Protein AF-A0A4P8L7R7-F1 (afdb_monomer_lite)

Structure (mmCIF, N/CA/C/O backbone):
data_AF-A0A4P8L7R7-F1
#
_entry.id   AF-A0A4P8L7R7-F1
#
loop_
_atom_site.group_PDB
_atom_site.id
_atom_site.type_symbol
_atom_site.label_atom_id
_atom_site.label_alt_id
_atom_site.label_comp_id
_atom_site.label_asym_id
_atom_site.label_entity_id
_atom_site.label_seq_id
_atom_site.pdbx_PDB_ins_code
_atom_site.Cartn_x
_atom_site.Cartn_y
_atom_site.Cartn_z
_atom_site.occupancy
_atom_site.B_iso_or_equiv
_atom_site.auth_seq_id
_atom_site.auth_comp_id
_atom_site.auth_asym_id
_atom_site.auth_atom_id
_atom_site.pdbx_PDB_model_num
ATOM 1 N N . MET A 1 1 ? 26.731 -24.178 -1.737 1.00 38.88 1 MET A N 1
ATOM 2 C CA . MET A 1 1 ? 26.072 -23.639 -2.942 1.00 38.88 1 MET A CA 1
ATOM 3 C C . MET A 1 1 ? 25.145 -22.542 -2.468 1.00 38.88 1 MET A C 1
ATOM 5 O O . MET A 1 1 ? 24.109 -22.853 -1.897 1.00 38.88 1 MET A O 1
ATOM 9 N N . GLU A 1 2 ? 25.565 -21.285 -2.582 1.00 44.56 2 GLU A N 1
ATOM 10 C CA . GLU A 1 2 ? 24.677 -20.153 -2.321 1.00 44.56 2 GLU A CA 1
ATOM 11 C C . GLU A 1 2 ? 23.660 -20.107 -3.457 1.00 44.56 2 GLU A C 1
ATOM 13 O O . GLU A 1 2 ? 23.997 -19.847 -4.612 1.00 44.56 2 GLU A O 1
ATOM 18 N N . THR A 1 3 ? 22.419 -20.473 -3.154 1.00 52.00 3 THR A N 1
ATOM 19 C CA . THR A 1 3 ? 21.297 -20.307 -4.070 1.00 52.00 3 THR A CA 1
ATOM 20 C C . THR A 1 3 ? 21.090 -18.808 -4.221 1.00 52.00 3 THR A C 1
ATOM 22 O O . THR A 1 3 ? 20.494 -18.175 -3.353 1.00 52.00 3 THR A O 1
ATOM 25 N N . ASN A 1 4 ? 21.656 -18.241 -5.285 1.00 55.03 4 ASN A N 1
ATOM 26 C CA . ASN A 1 4 ? 21.514 -16.837 -5.640 1.00 55.03 4 ASN A CA 1
ATOM 27 C C . ASN A 1 4 ? 20.009 -16.556 -5.765 1.00 55.03 4 ASN A C 1
ATOM 29 O O . ASN A 1 4 ? 19.365 -17.029 -6.707 1.00 55.03 4 ASN A O 1
ATOM 33 N N . ARG A 1 5 ? 19.408 -15.931 -4.744 1.00 61.22 5 ARG A N 1
ATOM 34 C CA . ARG A 1 5 ? 17.966 -15.694 -4.740 1.00 61.22 5 ARG A CA 1
ATOM 35 C C . ARG A 1 5 ? 17.681 -14.675 -5.839 1.00 61.22 5 ARG A C 1
ATOM 37 O O . ARG A 1 5 ? 18.335 -13.637 -5.871 1.00 61.22 5 ARG A O 1
ATOM 44 N N . PRO A 1 6 ? 16.742 -14.946 -6.755 1.00 72.31 6 PRO A N 1
ATOM 45 C CA . PRO A 1 6 ? 16.341 -13.941 -7.721 1.00 72.31 6 PRO A CA 1
ATOM 46 C C . PRO A 1 6 ? 15.941 -12.645 -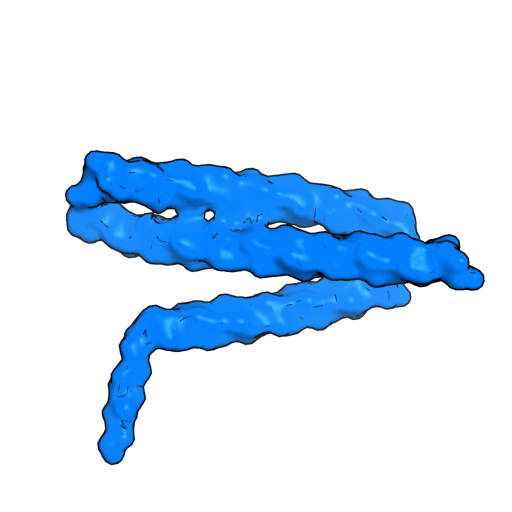7.004 1.00 72.31 6 PRO A C 1
ATOM 48 O O . PRO A 1 6 ? 15.172 -12.704 -6.046 1.00 72.31 6 PRO A O 1
ATOM 51 N N . GLY A 1 7 ? 16.404 -11.486 -7.484 1.00 78.06 7 GLY A N 1
ATOM 52 C CA . GLY A 1 7 ? 16.160 -10.193 -6.823 1.00 78.06 7 GLY A CA 1
ATOM 53 C C . GLY A 1 7 ? 14.677 -9.857 -6.600 1.00 78.06 7 GLY A C 1
ATOM 54 O O . GLY A 1 7 ? 14.339 -9.141 -5.664 1.00 78.06 7 GLY A O 1
ATOM 55 N N . TYR A 1 8 ? 13.762 -10.440 -7.385 1.00 79.88 8 TYR A N 1
ATOM 56 C CA . TYR A 1 8 ? 12.320 -10.298 -7.154 1.00 79.88 8 TYR A CA 1
ATOM 57 C C . TYR A 1 8 ? 11.842 -10.999 -5.869 1.00 79.88 8 TYR A C 1
ATOM 59 O O . TYR A 1 8 ? 10.895 -10.535 -5.242 1.00 79.88 8 TYR A O 1
ATOM 67 N N . LEU A 1 9 ? 12.478 -12.100 -5.445 1.00 85.06 9 LEU A N 1
ATOM 68 C CA . LEU A 1 9 ? 12.125 -12.775 -4.191 1.00 85.06 9 LEU A CA 1
ATOM 69 C C . LEU A 1 9 ? 12.504 -11.923 -2.984 1.00 85.06 9 LEU A C 1
ATOM 71 O O . LEU A 1 9 ? 11.773 -11.914 -2.000 1.00 85.06 9 LEU A O 1
ATOM 75 N N . GLU A 1 10 ? 13.627 -11.208 -3.051 1.00 87.94 10 GLU A N 1
ATOM 76 C CA . GLU A 1 10 ? 14.032 -10.281 -1.992 1.00 87.94 10 GLU A CA 1
ATOM 77 C C . GLU A 1 10 ? 13.042 -9.120 -1.878 1.00 87.94 10 GLU A C 1
ATOM 79 O O . GLU A 1 10 ? 12.561 -8.843 -0.784 1.00 87.94 10 GLU A O 1
ATOM 84 N N . GLN A 1 11 ? 12.622 -8.543 -3.009 1.00 86.25 11 GLN A N 1
ATOM 85 C CA . GLN A 1 11 ? 11.587 -7.504 -3.031 1.00 86.25 11 GLN A CA 1
ATOM 86 C C . GLN A 1 11 ? 10.256 -7.989 -2.438 1.00 86.25 11 GLN A C 1
ATOM 88 O O . GLN A 1 11 ? 9.639 -7.280 -1.647 1.00 86.25 11 GLN A O 1
ATOM 93 N N . LEU A 1 12 ? 9.821 -9.210 -2.768 1.00 88.88 12 LEU A N 1
ATOM 94 C CA . LEU A 1 12 ? 8.607 -9.797 -2.190 1.00 88.88 12 LEU A CA 1
ATOM 95 C C . LEU 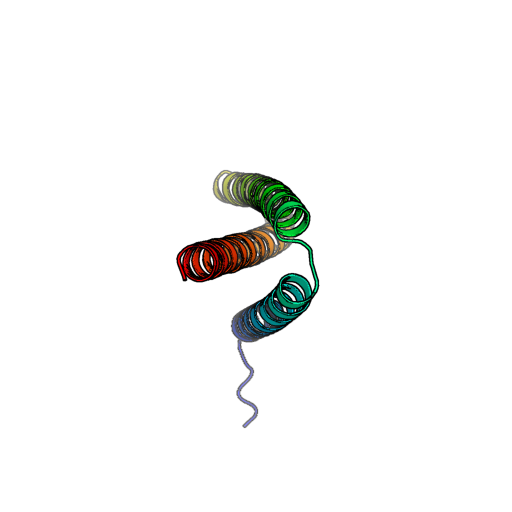A 1 12 ? 8.735 -10.039 -0.680 1.00 88.88 12 LEU A C 1
ATOM 97 O O . LEU A 1 12 ? 7.779 -9.819 0.061 1.00 88.88 12 LEU A O 1
ATOM 101 N N . LEU A 1 13 ? 9.908 -10.471 -0.208 1.00 91.62 13 LEU A N 1
ATOM 102 C CA . LEU A 1 13 ? 10.168 -10.637 1.224 1.00 91.62 13 LEU A CA 1
ATOM 103 C C . LEU A 1 13 ? 10.143 -9.298 1.963 1.00 91.62 13 LEU A C 1
ATOM 105 O O . LEU A 1 13 ? 9.604 -9.223 3.068 1.00 91.62 13 LEU A O 1
ATOM 109 N N . ASP A 1 14 ? 10.700 -8.248 1.367 1.00 92.50 14 ASP A N 1
ATOM 110 C CA . ASP A 1 14 ? 10.692 -6.912 1.956 1.00 92.50 14 ASP A CA 1
ATOM 111 C C . ASP A 1 14 ? 9.278 -6.328 2.012 1.00 92.50 14 ASP A C 1
ATOM 113 O O . ASP A 1 14 ? 8.893 -5.773 3.042 1.00 92.50 14 ASP A O 1
ATOM 117 N N . LEU A 1 15 ? 8.469 -6.541 0.970 1.00 93.25 15 LEU A N 1
ATOM 118 C CA . LEU A 1 15 ? 7.046 -6.193 0.972 1.00 93.25 15 LEU A CA 1
ATOM 119 C C . LEU A 1 15 ? 6.284 -6.930 2.081 1.00 93.25 15 LEU A C 1
ATOM 121 O O . LEU A 1 15 ? 5.576 -6.298 2.861 1.00 93.25 15 LEU A O 1
ATOM 125 N N . ALA A 1 16 ? 6.491 -8.241 2.228 1.00 92.62 16 ALA A N 1
ATOM 126 C CA . ALA A 1 16 ? 5.836 -9.027 3.275 1.00 92.62 16 ALA A CA 1
ATOM 127 C C . ALA A 1 16 ? 6.222 -8.568 4.694 1.00 92.62 16 ALA A C 1
ATOM 129 O O . ALA A 1 16 ? 5.377 -8.501 5.588 1.00 92.62 16 ALA A O 1
ATOM 130 N N . ARG A 1 17 ? 7.495 -8.215 4.914 1.00 95.06 17 ARG A N 1
ATOM 131 C CA . ARG A 1 17 ? 7.961 -7.644 6.191 1.00 95.06 17 ARG A CA 1
ATOM 132 C C . ARG A 1 17 ? 7.346 -6.275 6.455 1.00 95.06 17 ARG A C 1
ATOM 134 O O . ARG A 1 17 ? 6.993 -5.966 7.591 1.00 95.06 17 ARG A O 1
ATOM 141 N N . GLU A 1 18 ? 7.232 -5.449 5.420 1.00 94.69 18 GLU A N 1
ATOM 142 C CA . GLU A 1 18 ? 6.604 -4.137 5.518 1.00 94.69 18 GLU A CA 1
ATOM 143 C C . GLU A 1 18 ? 5.109 -4.247 5.841 1.00 94.69 18 GLU A C 1
ATOM 145 O O . GLU A 1 18 ? 4.631 -3.495 6.693 1.00 94.69 18 GLU A O 1
ATOM 150 N N . TYR A 1 19 ? 4.403 -5.202 5.228 1.00 93.69 19 TYR A N 1
ATOM 151 C CA . TYR A 1 19 ? 3.011 -5.526 5.543 1.00 93.69 19 TYR A CA 1
ATOM 152 C C . TYR A 1 19 ? 2.843 -5.852 7.032 1.00 93.69 19 TYR A C 1
ATOM 154 O O . TYR A 1 19 ? 2.062 -5.199 7.723 1.00 93.69 19 TYR A O 1
ATOM 162 N N . ASP A 1 20 ? 3.608 -6.822 7.547 1.00 93.88 20 ASP A N 1
ATOM 163 C CA . ASP A 1 20 ? 3.507 -7.273 8.943 1.00 93.88 20 ASP A CA 1
ATOM 164 C C . ASP A 1 20 ? 3.821 -6.139 9.928 1.00 93.88 20 ASP A C 1
ATOM 166 O O . ASP A 1 20 ? 3.104 -5.950 10.912 1.00 93.88 20 ASP A O 1
ATOM 170 N N . ARG A 1 21 ? 4.834 -5.316 9.629 1.00 95.88 21 ARG A N 1
ATOM 171 C CA . ARG A 1 21 ? 5.150 -4.134 10.439 1.00 95.88 21 ARG A CA 1
ATOM 172 C C . ARG A 1 21 ? 3.987 -3.137 10.470 1.00 95.88 21 ARG A C 1
ATOM 174 O O . ARG A 1 21 ? 3.549 -2.767 11.556 1.00 95.88 21 ARG A O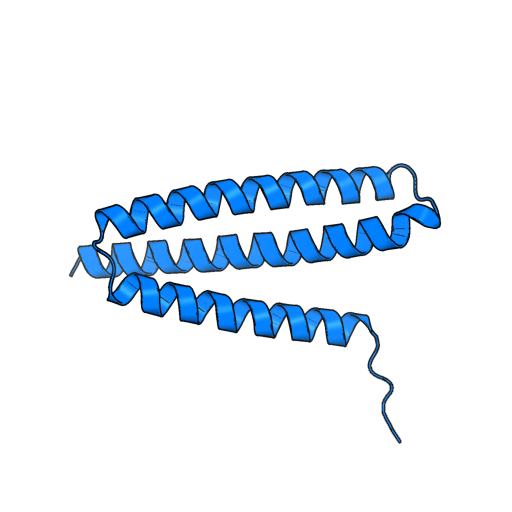 1
ATOM 181 N N . LYS A 1 22 ? 3.466 -2.729 9.305 1.00 92.12 22 LYS A N 1
ATOM 182 C CA . LYS A 1 22 ? 2.350 -1.765 9.213 1.00 92.12 22 LYS A CA 1
ATOM 183 C C . LYS A 1 22 ? 1.090 -2.281 9.898 1.00 92.12 22 LYS A C 1
ATOM 185 O O . LYS A 1 22 ? 0.383 -1.512 1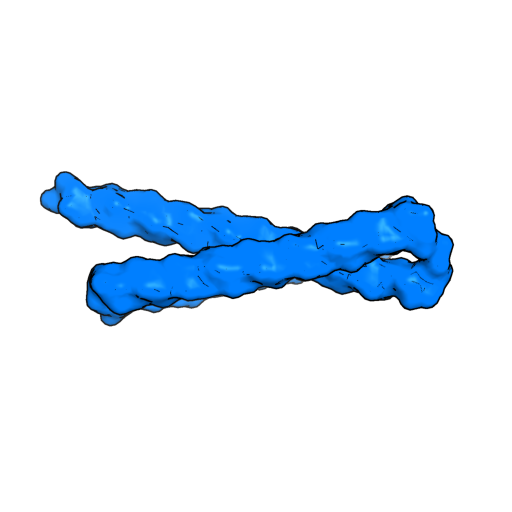0.543 1.00 92.12 22 LYS A O 1
ATOM 190 N N . TYR A 1 23 ? 0.819 -3.578 9.771 1.00 91.56 23 TYR A N 1
ATOM 191 C CA . TYR A 1 23 ? -0.305 -4.215 10.442 1.00 91.56 23 TYR A CA 1
ATOM 192 C C . TYR A 1 23 ? -0.194 -4.069 11.964 1.00 91.56 23 TYR A C 1
ATOM 194 O O . TYR A 1 23 ? -1.134 -3.604 12.603 1.00 91.56 23 TYR A O 1
ATOM 202 N N . ARG A 1 24 ? 0.969 -4.390 12.547 1.00 92.00 24 ARG A N 1
ATOM 203 C CA . ARG A 1 24 ? 1.194 -4.260 13.998 1.00 92.00 24 ARG A CA 1
ATOM 204 C C . ARG A 1 24 ? 1.067 -2.819 14.481 1.00 92.00 24 ARG A C 1
ATOM 206 O O . ARG A 1 24 ? 0.362 -2.582 15.456 1.00 92.00 24 ARG A O 1
ATOM 213 N N . GLU A 1 25 ? 1.670 -1.869 13.768 1.00 90.44 25 GLU A N 1
ATOM 214 C CA . GLU A 1 25 ? 1.567 -0.436 14.085 1.00 90.44 25 GLU A CA 1
ATOM 215 C C . GLU A 1 25 ? 0.101 0.035 14.111 1.00 90.44 25 GLU A C 1
ATOM 217 O O . GLU A 1 25 ? -0.310 0.781 15.002 1.00 90.44 25 GLU A O 1
ATOM 222 N N . LEU A 1 26 ? -0.718 -0.428 13.162 1.00 87.25 26 LEU A N 1
ATOM 223 C CA . LEU A 1 26 ? -2.142 -0.091 13.110 1.00 87.25 26 LEU A CA 1
ATOM 224 C C . LEU A 1 26 ? -2.963 -0.773 14.207 1.00 87.25 26 LEU A C 1
ATOM 226 O O . LEU A 1 26 ? -3.873 -0.147 14.753 1.00 87.25 26 LEU A O 1
ATOM 230 N N . VAL A 1 27 ? -2.637 -2.016 14.567 1.00 87.69 27 VAL A N 1
ATOM 231 C CA . VAL A 1 27 ? -3.262 -2.710 15.702 1.00 87.69 27 VAL A CA 1
ATOM 232 C C . VAL A 1 27 ? -2.972 -1.974 17.012 1.00 87.69 27 VAL A C 1
ATOM 234 O O . VAL A 1 27 ? -3.898 -1.726 17.783 1.00 87.69 27 VAL A O 1
ATOM 237 N N . GLU A 1 28 ? -1.722 -1.575 17.251 1.00 88.50 28 GLU A N 1
ATOM 238 C CA . GLU A 1 28 ? -1.322 -0.802 18.436 1.00 88.50 28 GLU A CA 1
ATOM 239 C C . GLU A 1 28 ? -2.032 0.559 18.492 1.00 88.50 28 GLU A C 1
ATOM 241 O O . GLU A 1 28 ? -2.567 0.960 19.533 1.00 88.50 28 GLU A O 1
ATOM 246 N N . LEU A 1 29 ? -2.120 1.252 17.353 1.00 85.19 29 LEU A N 1
ATOM 247 C CA . LEU A 1 29 ? -2.854 2.511 17.250 1.00 85.19 29 LEU A CA 1
ATOM 248 C C . LEU A 1 29 ? -4.341 2.323 17.583 1.00 85.19 29 LEU A C 1
ATOM 250 O O . LEU A 1 29 ? -4.927 3.123 18.309 1.00 85.19 29 LEU A O 1
ATOM 254 N N . ALA A 1 30 ? -4.958 1.256 17.082 1.00 84.88 30 ALA A N 1
ATOM 255 C CA . ALA A 1 30 ? -6.375 0.986 17.293 1.00 84.88 30 ALA A CA 1
ATOM 256 C C . ALA A 1 30 ? -6.729 0.556 18.722 1.00 84.88 30 ALA A C 1
ATOM 258 O O . ALA A 1 30 ? -7.895 0.631 19.102 1.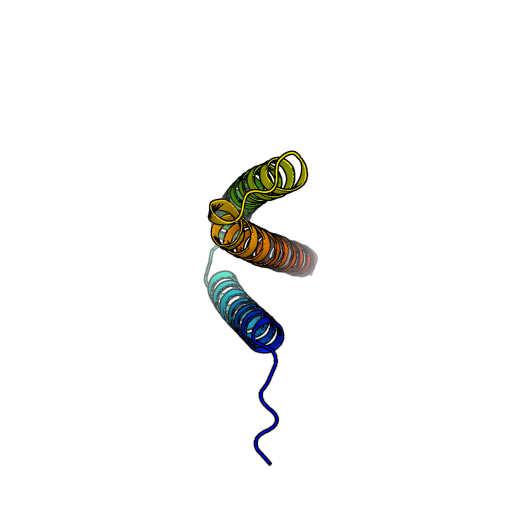00 84.88 30 ALA A O 1
ATOM 259 N N . GLN A 1 31 ? -5.755 0.096 19.510 1.00 84.81 31 GLN A N 1
ATOM 260 C CA . GLN A 1 31 ? -5.949 -0.205 20.932 1.00 84.81 31 GLN A CA 1
ATOM 261 C C . GLN A 1 31 ? -5.968 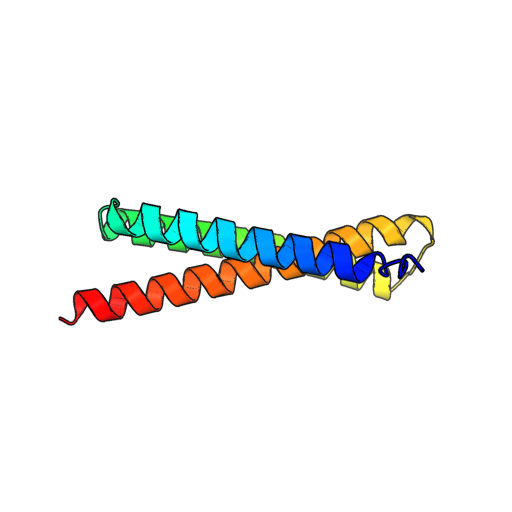1.052 21.808 1.00 84.81 31 GLN A C 1
ATOM 263 O O . GLN A 1 31 ? -6.501 1.011 22.914 1.00 84.81 31 GLN A O 1
ATOM 268 N N . THR A 1 32 ? -5.372 2.149 21.338 1.00 84.69 32 THR A N 1
ATOM 269 C CA . THR A 1 32 ? -5.136 3.357 22.143 1.00 84.69 32 THR A CA 1
ATOM 270 C C . THR A 1 32 ? -5.921 4.577 21.665 1.00 84.69 32 THR A C 1
ATOM 272 O O . THR A 1 32 ? -6.074 5.535 22.420 1.00 84.69 32 THR A O 1
ATOM 275 N N . ALA A 1 33 ? -6.422 4.565 20.428 1.00 82.88 33 ALA A N 1
ATOM 276 C CA . ALA A 1 33 ? -7.170 5.672 19.846 1.00 82.88 33 ALA A CA 1
ATOM 277 C C . ALA A 1 33 ? -8.667 5.640 20.198 1.00 82.88 33 ALA A C 1
ATOM 279 O O . ALA A 1 33 ? -9.304 4.588 20.192 1.00 82.88 33 ALA A O 1
ATOM 280 N N . GLU A 1 34 ? -9.249 6.826 20.395 1.00 85.00 34 GLU A N 1
ATOM 281 C CA . GLU A 1 34 ? -10.702 7.005 20.456 1.00 85.00 34 GLU A CA 1
ATOM 282 C C . GLU A 1 34 ? -11.358 6.551 19.134 1.00 85.00 34 GLU A C 1
ATOM 284 O O . GLU A 1 34 ? -10.852 6.894 18.056 1.00 85.00 34 GLU A O 1
ATOM 289 N N . PRO A 1 35 ? -12.503 5.837 19.158 1.00 82.69 35 PRO A N 1
ATOM 290 C CA . PRO A 1 35 ? -13.095 5.237 17.955 1.00 82.69 35 PRO A CA 1
ATOM 291 C C . PRO A 1 35 ? -13.349 6.227 16.811 1.00 82.69 35 PRO A C 1
ATOM 293 O O . PRO A 1 35 ? -13.134 5.914 15.637 1.00 82.69 35 PRO A O 1
ATOM 296 N N . ARG A 1 36 ? -13.777 7.454 17.140 1.00 83.06 36 ARG A N 1
ATOM 297 C CA . ARG A 1 36 ? -14.037 8.505 16.146 1.00 83.06 36 ARG A CA 1
ATOM 298 C C . ARG A 1 36 ? -12.754 8.971 15.458 1.00 83.06 36 ARG A C 1
ATOM 300 O O . ARG A 1 36 ? -12.754 9.157 14.240 1.00 83.06 36 ARG A O 1
ATOM 307 N N . ASP A 1 37 ? -11.680 9.140 16.221 1.00 87.25 37 ASP A N 1
ATOM 308 C CA . ASP A 1 37 ? -10.386 9.578 15.698 1.00 87.25 37 ASP A CA 1
ATOM 309 C C . ASP A 1 37 ? -9.732 8.469 14.876 1.00 87.25 37 ASP A C 1
ATOM 311 O O . ASP A 1 37 ? -9.167 8.732 13.812 1.00 87.25 37 ASP A O 1
ATOM 315 N N . LEU A 1 38 ? -9.874 7.218 15.320 1.00 87.00 38 LEU A N 1
ATOM 316 C CA . LEU A 1 38 ? -9.428 6.045 14.580 1.00 87.00 38 LEU A CA 1
ATOM 317 C C . LEU A 1 38 ? -10.127 5.943 13.220 1.00 87.00 38 LEU A C 1
ATOM 319 O O . LEU A 1 38 ? -9.457 5.769 12.204 1.00 87.00 38 LEU A O 1
ATOM 323 N N . PHE A 1 39 ? -11.450 6.118 13.174 1.00 88.12 39 PHE A N 1
ATOM 324 C CA . PHE A 1 39 ? -12.203 6.082 11.919 1.00 88.12 39 PHE A CA 1
ATOM 325 C C . PHE A 1 39 ? -11.736 7.155 10.926 1.00 88.12 39 PHE A C 1
ATOM 327 O O . PHE A 1 39 ? -11.504 6.854 9.755 1.00 88.12 39 PHE A O 1
ATOM 334 N N . GLN A 1 40 ? -11.555 8.401 11.381 1.00 90.06 40 GLN A N 1
ATOM 335 C CA . GLN A 1 40 ? -11.071 9.483 10.513 1.00 90.06 40 GLN A CA 1
ATOM 336 C C . GLN A 1 40 ? -9.657 9.208 9.991 1.00 90.06 40 GLN A C 1
ATOM 338 O O . GLN A 1 40 ? -9.383 9.433 8.813 1.00 90.06 40 GLN A O 1
ATOM 343 N N . ARG A 1 41 ? -8.773 8.668 10.839 1.00 90.19 41 ARG A N 1
ATOM 344 C CA . ARG A 1 41 ? -7.413 8.281 10.437 1.00 90.19 41 ARG A CA 1
ATOM 345 C C . ARG A 1 41 ? -7.420 7.168 9.397 1.00 90.19 41 ARG A C 1
ATOM 347 O O . ARG A 1 41 ? -6.747 7.305 8.381 1.00 90.19 41 ARG A O 1
ATOM 354 N N . ILE A 1 42 ? -8.203 6.111 9.619 1.00 91.12 42 ILE A N 1
ATOM 355 C CA . ILE A 1 42 ? -8.334 4.997 8.672 1.00 91.12 42 ILE A CA 1
ATOM 356 C C . ILE A 1 42 ? -8.862 5.501 7.328 1.00 91.12 42 ILE A C 1
ATOM 358 O O . ILE A 1 42 ? -8.313 5.153 6.284 1.00 91.12 42 ILE A O 1
ATOM 362 N N . LYS A 1 43 ? -9.889 6.359 7.344 1.00 92.38 43 LYS A N 1
ATOM 363 C CA . LYS A 1 43 ? -10.445 6.954 6.126 1.00 92.38 43 LYS A CA 1
ATOM 364 C C . LYS A 1 43 ? -9.385 7.743 5.353 1.00 92.38 43 LYS A C 1
ATOM 366 O O . LYS A 1 43 ? -9.182 7.480 4.172 1.00 92.38 43 LYS A O 1
ATOM 371 N N . PHE A 1 44 ? -8.684 8.656 6.024 1.00 93.62 44 PHE A N 1
ATOM 372 C CA . PHE A 1 44 ? -7.632 9.465 5.406 1.00 93.62 44 PHE A CA 1
ATOM 373 C C . PHE A 1 44 ? -6.500 8.601 4.828 1.00 93.62 44 PHE A C 1
ATOM 375 O O . PHE A 1 44 ? -6.049 8.815 3.705 1.00 93.62 44 PHE A O 1
ATOM 382 N N . GLN A 1 45 ? -6.058 7.583 5.569 1.00 93.38 45 GLN A N 1
ATOM 383 C CA . GLN A 1 45 ? -5.045 6.646 5.082 1.00 93.38 45 GLN A CA 1
ATOM 384 C C . GLN A 1 45 ? -5.538 5.850 3.867 1.00 93.38 45 GLN A C 1
ATOM 386 O O . GLN A 1 45 ? -4.760 5.628 2.940 1.00 93.38 45 GLN A O 1
ATOM 391 N N . GLY A 1 46 ? -6.819 5.472 3.837 1.00 95.31 46 GLY A N 1
ATOM 392 C CA . GLY A 1 46 ? -7.438 4.786 2.703 1.00 95.31 46 GLY A CA 1
ATOM 393 C C . GLY A 1 46 ? -7.480 5.650 1.443 1.00 95.31 46 GLY A C 1
ATOM 394 O O . GLY A 1 46 ? -7.141 5.171 0.360 1.00 95.31 46 GLY A O 1
ATOM 395 N N . GLU A 1 47 ? -7.816 6.934 1.581 1.00 96.69 47 GLU A N 1
ATOM 396 C CA . GLU A 1 47 ? -7.764 7.918 0.489 1.00 96.69 47 GLU A CA 1
ATOM 397 C C . GLU A 1 47 ? -6.326 8.051 -0.044 1.00 96.69 47 GLU A C 1
ATOM 399 O O . GLU A 1 47 ? -6.074 7.836 -1.229 1.00 96.69 47 GLU A O 1
ATOM 404 N N . MET A 1 48 ? -5.348 8.247 0.847 1.00 96.88 48 MET A N 1
ATOM 405 C CA . MET A 1 48 ? -3.932 8.353 0.476 1.00 96.88 48 MET A CA 1
ATOM 406 C C . MET A 1 48 ? -3.355 7.081 -0.165 1.00 96.88 48 MET A C 1
ATOM 408 O O . MET A 1 48 ? -2.468 7.160 -1.021 1.00 96.88 48 MET A O 1
ATOM 412 N N . ALA A 1 49 ? -3.776 5.896 0.284 1.00 96.06 49 ALA A N 1
ATOM 413 C CA . ALA A 1 49 ? -3.377 4.624 -0.319 1.00 96.06 49 ALA A CA 1
ATOM 414 C C . ALA A 1 49 ? -3.984 4.472 -1.720 1.00 96.06 49 ALA A C 1
ATOM 416 O O . ALA A 1 49 ? -3.288 4.061 -2.648 1.00 96.06 49 ALA A O 1
ATOM 417 N N . THR A 1 50 ? -5.241 4.883 -1.892 1.00 97.38 50 THR A N 1
ATOM 418 C CA . THR A 1 50 ? -5.929 4.876 -3.189 1.00 97.38 50 THR A CA 1
ATOM 419 C C . THR A 1 50 ? -5.239 5.801 -4.190 1.00 97.38 50 THR A C 1
ATOM 421 O O . THR A 1 50 ? -4.971 5.385 -5.316 1.00 97.38 50 THR A O 1
ATOM 424 N N . ASP A 1 51 ? -4.877 7.019 -3.786 1.00 97.88 51 ASP A N 1
ATOM 425 C CA . ASP A 1 51 ? -4.194 7.975 -4.664 1.00 97.88 51 ASP A CA 1
ATOM 426 C C . ASP A 1 51 ? -2.823 7.460 -5.114 1.00 97.88 51 ASP A C 1
ATOM 428 O O . ASP A 1 51 ? -2.487 7.493 -6.302 1.00 97.88 51 ASP A O 1
ATOM 432 N N . ARG A 1 52 ? -2.033 6.917 -4.178 1.00 97.50 52 ARG A N 1
ATOM 433 C CA . ARG A 1 52 ? -0.739 6.291 -4.495 1.00 97.50 52 ARG A CA 1
ATOM 434 C C . ARG A 1 52 ? -0.904 5.106 -5.440 1.00 97.50 52 ARG A C 1
ATOM 436 O O . ARG A 1 52 ? -0.154 5.007 -6.409 1.00 97.50 52 ARG A O 1
ATOM 443 N N . PHE A 1 53 ? -1.915 4.269 -5.212 1.00 97.81 53 PHE A N 1
ATOM 444 C CA . PHE A 1 53 ? -2.234 3.152 -6.092 1.00 97.81 53 PHE A CA 1
ATOM 445 C C . PHE A 1 53 ? -2.559 3.634 -7.508 1.00 97.81 53 PHE A C 1
ATOM 447 O O . PHE A 1 53 ? -1.950 3.166 -8.465 1.00 97.81 53 PHE A O 1
ATOM 454 N N . ARG A 1 54 ? -3.458 4.615 -7.663 1.00 97.94 54 ARG A N 1
ATOM 455 C CA . ARG A 1 54 ? -3.840 5.164 -8.976 1.00 97.94 54 ARG A CA 1
ATOM 456 C C . ARG A 1 54 ? -2.663 5.788 -9.717 1.00 97.94 54 ARG A C 1
ATOM 458 O O . ARG A 1 54 ? -2.502 5.552 -10.913 1.00 97.94 54 ARG A O 1
ATOM 465 N N . ASN A 1 55 ? -1.812 6.525 -9.010 1.00 97.38 55 ASN A N 1
ATOM 466 C CA . ASN A 1 55 ? -0.606 7.102 -9.595 1.00 97.38 55 ASN A CA 1
ATOM 467 C C . ASN A 1 55 ? 0.373 6.023 -10.066 1.00 97.38 55 ASN A C 1
ATOM 469 O O . ASN A 1 55 ? 0.898 6.115 -11.173 1.00 97.38 55 ASN A O 1
ATOM 473 N N . ALA A 1 56 ? 0.579 4.980 -9.264 1.00 96.94 56 ALA A N 1
ATOM 474 C CA . ALA A 1 56 ? 1.432 3.863 -9.640 1.00 96.94 56 ALA A CA 1
ATOM 475 C C . ALA A 1 56 ? 0.854 3.070 -10.826 1.00 96.94 56 ALA A C 1
ATOM 477 O O . ALA A 1 56 ? 1.597 2.703 -11.734 1.00 96.94 56 ALA A O 1
ATOM 478 N N . GLN A 1 57 ? -0.472 2.881 -10.881 1.00 97.19 57 GLN A N 1
ATOM 479 C CA . GLN A 1 57 ? -1.145 2.263 -12.029 1.00 97.19 57 GLN A CA 1
ATOM 480 C C . GLN A 1 57 ? -0.875 3.052 -13.307 1.00 97.19 57 GLN A C 1
ATOM 482 O O . GLN A 1 57 ? -0.539 2.453 -14.323 1.00 97.19 57 GLN A O 1
ATOM 487 N N . ARG A 1 58 ? -0.990 4.385 -13.251 1.00 96.50 58 ARG A N 1
ATOM 488 C CA . ARG A 1 58 ? -0.712 5.260 -14.395 1.00 96.50 58 ARG A CA 1
ATOM 489 C C . ARG A 1 58 ? 0.708 5.049 -14.924 1.00 96.50 58 ARG A C 1
ATOM 491 O O . ARG A 1 58 ? 0.861 4.809 -16.112 1.00 96.50 58 ARG A O 1
ATOM 498 N N . VAL A 1 59 ? 1.714 5.060 -14.047 1.00 94.69 59 VAL A N 1
ATOM 499 C CA . VAL A 1 59 ? 3.122 4.866 -14.444 1.00 94.69 59 VAL A CA 1
ATOM 500 C C . VAL A 1 59 ? 3.349 3.488 -15.072 1.00 94.69 59 VAL A C 1
ATOM 502 O O . VAL A 1 59 ? 4.035 3.378 -16.084 1.00 94.69 59 VAL A O 1
ATOM 505 N N . VAL A 1 60 ? 2.746 2.431 -14.516 1.00 94.88 60 VAL A N 1
ATOM 506 C CA . VAL A 1 60 ? 2.845 1.085 -15.103 1.00 94.88 60 VAL A CA 1
ATOM 507 C C . VAL A 1 60 ? 2.184 1.030 -16.480 1.00 94.88 60 VAL A C 1
ATOM 509 O O . VAL A 1 60 ? 2.754 0.451 -17.398 1.00 94.88 60 VAL A O 1
ATOM 512 N N . LEU A 1 61 ? 1.005 1.633 -16.647 1.00 94.69 61 LEU A N 1
ATOM 513 C CA . LEU A 1 61 ? 0.307 1.661 -17.934 1.00 94.69 61 LEU A CA 1
ATOM 514 C C . LEU A 1 61 ? 1.076 2.466 -18.989 1.00 94.69 61 LEU A C 1
ATOM 516 O O . LEU A 1 61 ? 1.182 2.009 -20.120 1.00 94.69 61 LEU A O 1
ATOM 520 N N . GLU A 1 62 ? 1.657 3.608 -18.614 1.00 92.88 62 GLU A N 1
ATOM 521 C CA . GLU A 1 62 ? 2.518 4.417 -19.489 1.00 92.88 62 GLU A CA 1
ATOM 522 C C . GLU A 1 62 ? 3.745 3.621 -19.957 1.00 92.88 62 GLU A C 1
ATOM 524 O O . GLU A 1 62 ? 4.063 3.611 -21.145 1.00 92.88 62 GLU A O 1
ATOM 529 N N . PHE A 1 63 ? 4.386 2.878 -19.048 1.00 93.44 63 PHE A N 1
ATOM 530 C CA . PHE A 1 63 ? 5.495 1.990 -19.400 1.00 93.44 63 PHE A CA 1
ATOM 531 C C . PHE A 1 63 ? 5.072 0.855 -20.346 1.00 93.44 63 PHE A C 1
ATOM 533 O O . PHE A 1 63 ? 5.821 0.500 -21.252 1.00 93.44 63 PHE A O 1
ATOM 540 N N . LEU A 1 64 ? 3.889 0.266 -20.141 1.00 91.75 64 LEU A N 1
ATOM 541 C CA . LEU A 1 64 ? 3.379 -0.810 -20.997 1.00 91.75 64 LEU A CA 1
ATOM 542 C C . LEU A 1 64 ? 3.008 -0.322 -22.403 1.00 91.75 64 LEU A C 1
ATOM 544 O O . LEU A 1 64 ? 3.134 -1.094 -23.352 1.00 91.75 64 LEU A O 1
ATOM 548 N N . ASP A 1 65 ? 2.556 0.926 -22.532 1.00 92.62 65 ASP A N 1
ATOM 549 C CA . ASP A 1 65 ? 2.193 1.539 -23.814 1.00 92.62 65 ASP A CA 1
ATOM 550 C C . ASP A 1 65 ? 3.432 1.888 -24.657 1.00 92.62 65 ASP A C 1
ATOM 552 O O . ASP A 1 65 ? 3.455 1.660 -25.866 1.00 92.62 65 ASP A O 1
ATOM 556 N N . SER A 1 66 ? 4.501 2.376 -24.017 1.00 90.19 66 SER A N 1
ATOM 557 C CA . SER A 1 66 ? 5.750 2.744 -24.694 1.00 90.19 66 SER A CA 1
ATOM 558 C C . SER A 1 66 ? 6.987 2.383 -23.858 1.00 90.19 66 SER A C 1
ATOM 560 O O . SER A 1 66 ? 7.605 3.265 -23.255 1.00 90.19 66 SER A O 1
ATOM 562 N N . PRO A 1 67 ? 7.401 1.103 -23.836 1.00 85.06 67 PRO A N 1
ATOM 563 C CA . PRO A 1 67 ? 8.518 0.665 -23.010 1.00 85.06 67 PRO A CA 1
ATOM 564 C C . PRO A 1 67 ? 9.851 1.219 -23.526 1.00 85.06 67 PRO A C 1
ATOM 566 O O . PRO A 1 67 ? 10.276 0.916 -24.643 1.00 85.06 67 PRO A O 1
ATOM 569 N N . SER A 1 68 ? 10.548 1.984 -22.684 1.00 84.00 68 SER A N 1
ATOM 570 C CA . SER A 1 68 ? 11.942 2.386 -22.896 1.00 84.00 68 SER A CA 1
ATOM 571 C C . SER A 1 68 ? 12.853 1.772 -21.823 1.00 84.00 68 SER A C 1
ATOM 573 O O . SER A 1 68 ? 12.423 1.525 -20.695 1.00 84.00 68 SER A O 1
ATOM 575 N N . GLU A 1 69 ? 14.125 1.503 -22.149 1.00 72.12 69 GLU A N 1
ATOM 576 C CA . GLU A 1 69 ? 15.076 0.930 -21.178 1.00 72.12 69 GLU A CA 1
ATOM 577 C C . GLU A 1 69 ? 15.300 1.840 -19.958 1.00 72.12 69 GLU A C 1
ATOM 579 O O . GLU A 1 69 ? 15.516 1.332 -18.859 1.00 72.12 69 GLU A O 1
ATOM 584 N N . GLY A 1 70 ? 15.184 3.164 -20.128 1.00 72.25 70 GLY A N 1
ATOM 585 C CA . GLY A 1 70 ? 15.293 4.140 -19.037 1.00 72.25 70 GLY A CA 1
ATOM 586 C C . GLY A 1 70 ? 14.110 4.117 -18.065 1.00 72.25 70 GLY A C 1
ATOM 587 O O . GLY A 1 70 ? 14.262 4.504 -16.908 1.00 72.25 70 GLY A O 1
ATOM 588 N N . ASP A 1 71 ? 12.959 3.595 -18.496 1.00 83.38 71 ASP A N 1
ATOM 589 C CA . ASP A 1 71 ? 11.720 3.592 -17.711 1.00 83.38 71 ASP A CA 1
ATOM 590 C C . ASP A 1 71 ? 11.514 2.297 -16.914 1.00 83.38 71 ASP A C 1
ATOM 592 O O . ASP A 1 71 ? 10.580 2.190 -16.115 1.00 83.38 71 ASP A O 1
ATOM 596 N N . ARG A 1 72 ? 12.397 1.302 -17.080 1.00 86.06 72 ARG A N 1
ATOM 597 C CA . ARG A 1 72 ? 12.271 0.000 -16.407 1.00 86.06 72 ARG A CA 1
ATOM 598 C C . ARG A 1 72 ? 12.342 0.121 -14.885 1.00 86.06 72 ARG A C 1
ATOM 600 O O . ARG A 1 72 ? 11.551 -0.513 -14.187 1.00 86.06 72 ARG A O 1
ATOM 607 N N . ASP A 1 73 ? 13.253 0.938 -14.366 1.00 87.88 73 ASP A N 1
ATOM 608 C CA . ASP A 1 73 ? 13.390 1.144 -12.921 1.00 87.88 73 ASP A CA 1
ATOM 609 C C . ASP A 1 73 ? 12.178 1.887 -12.348 1.00 87.88 73 ASP A C 1
ATOM 611 O O . ASP A 1 73 ? 11.671 1.523 -11.284 1.00 87.88 73 ASP A O 1
ATOM 615 N N . ALA A 1 74 ? 11.655 2.873 -13.084 1.00 88.81 74 ALA A N 1
ATOM 616 C CA . ALA A 1 74 ? 10.429 3.577 -12.720 1.00 88.81 74 ALA A CA 1
ATOM 617 C C . ALA A 1 74 ? 9.222 2.625 -12.696 1.00 88.81 74 ALA A C 1
ATOM 619 O O . ALA A 1 74 ? 8.421 2.667 -11.761 1.00 88.81 74 ALA A O 1
ATOM 620 N N . ALA A 1 75 ? 9.128 1.706 -13.661 1.00 90.62 75 ALA A N 1
ATOM 621 C CA . ALA A 1 75 ? 8.089 0.683 -13.694 1.00 90.62 75 ALA A CA 1
ATOM 622 C C . ALA A 1 75 ? 8.191 -0.289 -12.506 1.00 90.62 75 ALA A C 1
ATOM 624 O O . ALA A 1 75 ? 7.177 -0.600 -11.883 1.00 90.62 75 ALA A O 1
ATOM 625 N N . ILE A 1 76 ? 9.398 -0.726 -12.129 1.00 90.19 76 ILE A N 1
ATOM 626 C CA . ILE A 1 76 ? 9.612 -1.584 -10.948 1.00 90.19 76 ILE A CA 1
ATOM 627 C C . ILE A 1 76 ? 9.212 -0.851 -9.660 1.00 90.19 76 ILE A C 1
ATOM 629 O O . ILE A 1 76 ? 8.527 -1.422 -8.804 1.00 90.19 76 ILE A O 1
ATOM 633 N N . GLN A 1 77 ? 9.590 0.421 -9.519 1.00 91.44 77 GLN A N 1
ATOM 634 C CA . GLN A 1 77 ? 9.188 1.243 -8.375 1.00 91.44 77 GLN A CA 1
ATOM 635 C C . GLN A 1 77 ? 7.669 1.439 -8.325 1.00 91.44 77 GLN A C 1
ATOM 637 O O . GLN A 1 77 ? 7.075 1.348 -7.250 1.00 91.44 77 GLN A O 1
ATOM 642 N N . ALA A 1 78 ? 7.028 1.641 -9.477 1.00 94.31 78 ALA A N 1
ATOM 643 C CA . ALA A 1 78 ? 5.580 1.757 -9.576 1.00 94.31 78 ALA A CA 1
ATOM 644 C C . ALA A 1 78 ? 4.878 0.441 -9.207 1.00 94.31 78 ALA A C 1
ATOM 646 O O . ALA A 1 78 ? 3.952 0.454 -8.402 1.00 94.31 78 ALA A O 1
ATOM 647 N N . VAL A 1 79 ? 5.354 -0.712 -9.684 1.00 94.69 79 VAL A N 1
ATOM 648 C CA . VAL A 1 79 ? 4.831 -2.025 -9.261 1.00 94.69 79 VAL A CA 1
ATOM 649 C C . VAL A 1 79 ? 4.998 -2.227 -7.754 1.00 94.69 79 VAL A C 1
ATOM 651 O O . VAL A 1 79 ? 4.064 -2.650 -7.079 1.00 94.69 79 VAL A O 1
ATOM 654 N N . THR A 1 80 ? 6.146 -1.847 -7.195 1.00 94.12 80 THR A N 1
ATOM 655 C CA . THR A 1 80 ? 6.373 -1.904 -5.743 1.00 94.12 80 THR A CA 1
ATOM 656 C C . THR A 1 80 ? 5.374 -1.019 -4.989 1.00 94.12 80 THR A C 1
ATOM 658 O O . THR A 1 80 ? 4.813 -1.432 -3.973 1.00 94.12 80 THR A O 1
ATOM 661 N N . ALA A 1 81 ? 5.112 0.192 -5.489 1.00 95.44 81 ALA A N 1
ATOM 662 C CA . ALA A 1 81 ? 4.117 1.094 -4.919 1.00 95.44 81 ALA A CA 1
ATOM 663 C C . ALA A 1 81 ? 2.691 0.527 -5.027 1.00 95.44 81 ALA A C 1
ATOM 665 O O . ALA A 1 81 ? 1.930 0.653 -4.071 1.00 95.44 81 ALA A O 1
ATOM 666 N N . LEU A 1 82 ? 2.346 -0.157 -6.127 1.00 96.81 82 LEU A N 1
ATOM 667 C CA . LEU A 1 82 ? 1.067 -0.861 -6.269 1.00 96.81 82 LEU A CA 1
ATOM 668 C C . LEU A 1 82 ? 0.885 -1.920 -5.188 1.00 96.81 82 LEU A C 1
ATOM 670 O O . LEU A 1 82 ? -0.151 -1.924 -4.525 1.00 96.81 82 LEU A O 1
ATOM 674 N N . CYS A 1 83 ? 1.888 -2.781 -4.990 1.00 95.88 83 CYS A N 1
ATOM 675 C CA . CYS A 1 83 ? 1.852 -3.811 -3.953 1.00 95.88 83 CYS A CA 1
ATOM 676 C C . CYS A 1 83 ? 1.660 -3.186 -2.568 1.00 95.88 83 CYS A C 1
ATOM 678 O O . CYS A 1 83 ? 0.728 -3.546 -1.858 1.00 95.88 83 CYS A O 1
ATOM 680 N N . ARG A 1 84 ? 2.464 -2.171 -2.225 1.00 95.81 84 ARG A N 1
ATOM 681 C CA . ARG A 1 84 ? 2.365 -1.473 -0.932 1.00 95.81 84 ARG A CA 1
ATOM 682 C C . ARG A 1 84 ? 1.004 -0.831 -0.703 1.00 95.81 84 ARG A C 1
ATOM 684 O O . ARG A 1 84 ? 0.467 -0.917 0.396 1.00 95.81 84 ARG A O 1
ATOM 691 N N . SER A 1 85 ? 0.461 -0.149 -1.707 1.00 97.19 85 SER A N 1
ATOM 692 C CA . SER A 1 85 ? -0.836 0.512 -1.575 1.00 97.19 85 SER A CA 1
ATOM 693 C C . SER A 1 85 ? -1.983 -0.493 -1.495 1.00 97.19 85 SER A C 1
ATOM 695 O O . SER A 1 85 ? -2.929 -0.260 -0.750 1.00 97.19 85 SER A O 1
ATOM 697 N N . PHE A 1 86 ? -1.896 -1.617 -2.212 1.00 95.69 86 PHE A N 1
ATOM 698 C CA . PHE A 1 86 ? -2.844 -2.722 -2.075 1.00 95.69 86 PHE A CA 1
ATOM 699 C C . PHE A 1 86 ? -2.823 -3.313 -0.663 1.00 95.69 86 PHE A C 1
ATOM 701 O O . PHE A 1 86 ? -3.867 -3.400 -0.021 1.00 95.69 86 PHE A O 1
ATOM 708 N N . ASP A 1 87 ? -1.634 -3.625 -0.157 1.00 96.12 87 ASP A N 1
ATOM 709 C CA . ASP A 1 87 ? -1.418 -4.129 1.196 1.00 96.12 87 ASP A CA 1
ATOM 710 C C . ASP A 1 87 ? -1.996 -3.186 2.258 1.00 96.12 87 ASP A C 1
ATOM 712 O O . ASP A 1 87 ? -2.734 -3.612 3.144 1.00 96.12 87 ASP A O 1
ATOM 716 N N . GLU A 1 88 ? -1.730 -1.884 2.141 1.00 95.19 88 GLU A N 1
ATOM 717 C CA . GLU A 1 88 ? -2.304 -0.872 3.031 1.00 95.19 88 GLU A CA 1
ATOM 718 C C . GLU A 1 88 ? -3.836 -0.854 2.972 1.00 95.19 88 GLU A C 1
ATOM 720 O O . GLU A 1 88 ? -4.483 -0.846 4.017 1.00 95.19 88 GLU A O 1
ATOM 725 N N . MET A 1 89 ? -4.433 -0.894 1.776 1.00 95.62 89 MET A N 1
ATOM 726 C CA . MET A 1 89 ? -5.892 -0.952 1.626 1.00 95.62 89 MET A CA 1
ATOM 727 C C . MET A 1 89 ? -6.488 -2.206 2.284 1.00 95.62 89 MET A C 1
ATOM 729 O O . MET A 1 89 ? -7.520 -2.108 2.949 1.00 95.62 89 MET A O 1
ATOM 733 N N . VAL A 1 90 ? -5.829 -3.363 2.153 1.00 95.06 90 VAL A N 1
ATOM 734 C CA . VAL A 1 90 ? -6.241 -4.619 2.802 1.00 95.06 90 VAL A CA 1
ATOM 735 C C . VAL A 1 90 ? -6.159 -4.507 4.323 1.00 95.06 90 VAL A C 1
ATOM 737 O O . VAL A 1 90 ? -7.120 -4.848 5.013 1.00 95.06 90 VAL A O 1
ATOM 740 N N . ILE A 1 91 ? -5.051 -3.986 4.856 1.00 93.94 91 ILE A N 1
ATOM 741 C CA . ILE A 1 91 ? -4.883 -3.800 6.301 1.00 93.94 91 ILE A CA 1
ATOM 742 C C . ILE A 1 91 ? -5.976 -2.872 6.844 1.00 93.94 91 ILE A C 1
ATOM 744 O O . ILE A 1 91 ? -6.652 -3.218 7.811 1.00 93.94 91 ILE A O 1
ATOM 748 N N . LEU A 1 92 ? -6.202 -1.720 6.206 1.00 93.56 92 LEU A N 1
ATOM 749 C CA . LEU A 1 92 ? -7.231 -0.765 6.625 1.00 93.56 92 LEU A CA 1
ATOM 750 C C . LEU A 1 92 ? -8.636 -1.375 6.569 1.00 93.56 92 LEU A C 1
ATOM 752 O O . LEU A 1 92 ? -9.451 -1.124 7.457 1.00 93.56 92 LEU A O 1
ATOM 756 N N . HIS A 1 93 ? -8.912 -2.210 5.565 1.00 91.19 93 HIS A N 1
ATOM 757 C CA . HIS A 1 93 ? -10.171 -2.939 5.475 1.00 91.19 93 HIS A CA 1
ATOM 758 C C . HIS A 1 93 ? -10.357 -3.914 6.644 1.00 91.19 93 HIS A C 1
ATOM 760 O O . HIS A 1 93 ? -11.410 -3.895 7.283 1.00 91.19 93 HIS A O 1
ATOM 766 N N . HIS A 1 94 ? -9.337 -4.712 6.978 1.00 90.31 94 HIS A N 1
ATOM 767 C CA . HIS A 1 94 ? -9.381 -5.596 8.146 1.00 90.31 94 HIS A CA 1
ATOM 768 C C . HIS A 1 94 ? -9.616 -4.811 9.441 1.00 90.31 94 HIS A C 1
ATOM 770 O O . HIS A 1 94 ? -10.479 -5.186 10.232 1.00 90.31 94 HIS A O 1
ATOM 776 N N . MET A 1 95 ? -8.945 -3.669 9.615 1.00 87.19 95 MET A N 1
ATOM 777 C CA . MET A 1 95 ? -9.148 -2.807 10.782 1.00 87.19 95 MET A CA 1
ATOM 778 C C . MET A 1 95 ? -10.589 -2.296 10.891 1.00 87.19 95 MET A C 1
ATOM 780 O O . MET A 1 95 ? -11.158 -2.283 11.983 1.00 87.19 95 MET A O 1
ATOM 784 N N . LEU A 1 96 ? -11.210 -1.901 9.774 1.00 86.81 96 LEU A N 1
ATOM 785 C CA . LEU A 1 96 ? -12.618 -1.497 9.772 1.00 86.81 96 LEU A CA 1
ATOM 786 C C . LEU A 1 96 ? -13.535 -2.652 10.179 1.00 86.81 96 LEU A C 1
ATOM 788 O O . LEU A 1 96 ? -14.449 -2.430 10.974 1.00 86.81 96 LEU A O 1
ATOM 792 N N . LEU A 1 97 ? -13.301 -3.863 9.667 1.00 85.81 97 LEU A N 1
ATOM 793 C CA . LEU A 1 97 ? -14.098 -5.042 10.019 1.00 85.81 97 LEU A CA 1
ATOM 794 C C . LEU A 1 97 ? -13.986 -5.380 11.511 1.00 85.81 97 LEU A C 1
ATOM 796 O O . LEU A 1 97 ? -15.006 -5.605 12.163 1.00 85.81 97 LEU A O 1
ATOM 800 N N . GLU A 1 98 ? -12.775 -5.355 12.070 1.00 83.56 98 GLU A N 1
ATOM 801 C CA . GLU A 1 98 ? -12.557 -5.611 13.497 1.00 83.56 98 GLU A CA 1
ATOM 802 C C . GLU A 1 98 ? -13.261 -4.578 14.389 1.00 83.56 98 GLU A C 1
ATOM 804 O O . GLU A 1 98 ? -13.884 -4.942 15.387 1.00 83.56 98 GLU A O 1
ATOM 809 N N . GLN A 1 99 ? -13.216 -3.293 14.026 1.00 76.19 99 GLN A N 1
ATOM 810 C CA . GLN A 1 99 ? -13.881 -2.226 14.785 1.00 76.19 99 GLN A CA 1
ATOM 811 C C . GLN A 1 99 ? -15.412 -2.327 14.735 1.00 76.19 99 GLN A C 1
ATOM 813 O O . GLN A 1 99 ? -16.080 -2.143 15.758 1.00 76.19 99 GLN A O 1
ATOM 818 N N . HIS A 1 100 ? -15.982 -2.672 13.575 1.00 70.12 100 HIS A N 1
ATOM 819 C CA . HIS A 1 100 ? -17.423 -2.928 13.461 1.00 70.12 100 HIS A CA 1
ATOM 820 C C . HIS A 1 100 ? -17.845 -4.138 14.301 1.00 70.12 100 HIS A C 1
ATOM 822 O O . HIS A 1 100 ? -18.883 -4.082 14.958 1.00 70.12 100 HIS A O 1
ATOM 828 N N . GLY A 1 101 ? -17.028 -5.197 14.338 1.00 71.56 101 GLY A N 1
ATOM 829 C CA . GLY A 1 101 ? -17.260 -6.354 15.204 1.00 71.56 101 GLY A CA 1
ATOM 830 C C . GLY A 1 101 ? -17.255 -5.999 16.695 1.00 71.56 101 GLY A C 1
ATOM 831 O O . GLY A 1 101 ? -18.101 -6.488 17.437 1.00 71.56 101 GLY A O 1
ATOM 832 N N . ARG A 1 102 ? -16.359 -5.102 17.131 1.00 65.81 102 ARG A N 1
ATOM 833 C CA . ARG A 1 102 ? -16.272 -4.649 18.534 1.00 65.81 102 ARG A CA 1
ATOM 834 C C . ARG A 1 102 ? -17.401 -3.713 18.961 1.00 65.81 102 ARG A C 1
ATOM 836 O O . ARG A 1 102 ? -17.752 -3.713 20.128 1.00 65.81 102 ARG A O 1
ATOM 843 N N . THR A 1 103 ? -17.960 -2.922 18.046 1.00 59.78 103 THR A N 1
ATOM 844 C CA . THR A 1 103 ? -19.051 -1.975 18.363 1.00 59.78 103 THR A CA 1
ATOM 845 C C . THR A 1 103 ? -20.416 -2.676 18.489 1.00 59.78 103 THR A C 1
ATOM 847 O O . THR A 1 103 ? -21.355 -2.101 19.031 1.00 59.78 103 THR A O 1
ATOM 850 N N . MET A 1 104 ? -20.546 -3.911 17.986 1.00 57.94 104 MET A N 1
ATOM 851 C CA . MET A 1 104 ? -21.773 -4.720 18.070 1.00 57.94 104 MET A CA 1
ATOM 852 C C . MET A 1 104 ? -21.822 -5.687 19.270 1.00 57.94 104 MET A C 1
ATOM 854 O O . MET A 1 104 ? -22.833 -6.371 19.434 1.00 57.94 104 MET A O 1
ATOM 858 N N . MET A 1 105 ? -20.763 -5.756 20.085 1.00 50.66 105 MET A N 1
ATOM 859 C CA . MET A 1 105 ? -20.712 -6.503 21.354 1.00 50.66 105 MET A CA 1
ATOM 860 C C . MET A 1 105 ? -20.877 -5.562 22.543 1.00 50.66 105 MET A C 1
ATOM 862 O O . MET A 1 105 ? -21.564 -5.975 23.502 1.00 50.66 105 MET A O 1
#

Organism: NCBI:txid980445

Foldseek 3Di:
DPPPPPVVVVLVVVLVVVLVVVLVVLVVCLVPDDPVVNVVVLVVLLVVLVVLLVVLVVLLVVCVVPPDPVSVVVNVVSVSSNSNSVSSNVSSVVVVVVSVVVVVD

Secondary structure (DSSP, 8-state):
------HHHHHHHHHHHHHHHHHHHHHHHHHHS-HHHHHHHHHHHHHHHHHHHHHHHHHHHHHHHS--GGGHHHHHHHHHHHHHHHHHHHHHHHHHHHHHHHHT-

Sequence (105 aa):
METNRPGYLEQLLDLAREYDRKYRELVELAQTAEPRDLFQRIKFQGEMATDRFRNAQRVVLEFLDSPSEGDRDAAIQAVTALCRSFDEMVILHHMLLEQHGRTMM

Radius of gyration: 17.32 Å; chains: 1; bounding box: 48×33×47 Å

pLDDT: mean 86.99, std 12.09, range [38.88, 97.94]